Protein AF-A0A955J2M6-F1 (afdb_monomer_lite)

Foldseek 3Di:
DDPPPPPAAEDEDEQLQQDQPQPPDDDDRCSDDSLVVLLVSLVVCVVSVHAYEYDYNNHNDPDDDPVSVVSNCVSCVPHHYHD

Radius of gyration: 15.37 Å; chains: 1; bounding box: 25×28×56 Å

Secondary structure (DSSP, 8-state):
---------EEEE----B------SSS-----SHHHHHHHHHHHHHHTT-EEEE-S-SBSSSS--HHHHHHHHHHHTTS-EE-

pLDDT: mean 81.52, std 16.59, range [44.16, 96.62]

Sequence (83 aa):
MSQNSVSRGIAFAGDLHLSRAIYGGELPNMTGDSEFSLQQIVAHCRSEDLDLLLLGDNFDMRFPDGSLLASFLNAIQDVRVGF

Structure (mmCIF, N/CA/C/O backbone):
data_AF-A0A955J2M6-F1
#
_entry.id   AF-A0A955J2M6-F1
#
loop_
_atom_site.group_PDB
_atom_site.id
_atom_site.type_symbol
_atom_site.label_atom_id
_atom_site.label_alt_id
_atom_site.label_comp_id
_atom_site.label_asym_id
_atom_site.label_entity_id
_atom_site.label_seq_id
_atom_site.pd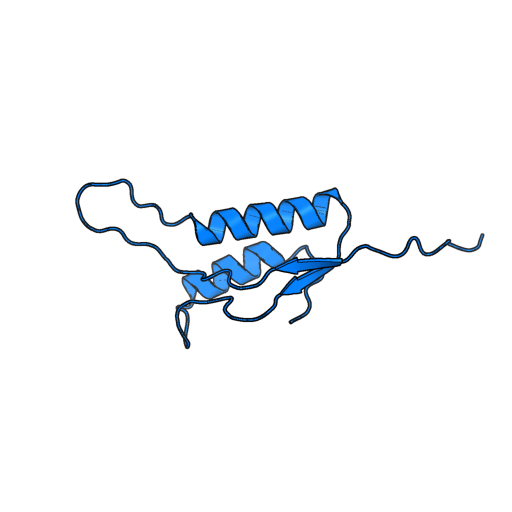bx_PDB_ins_code
_atom_site.Cartn_x
_atom_site.Cartn_y
_atom_site.Cartn_z
_atom_site.occupancy
_atom_site.B_iso_or_equiv
_atom_site.auth_seq_id
_atom_site.auth_comp_id
_atom_site.auth_asym_id
_atom_site.auth_atom_id
_atom_site.pdbx_PDB_model_num
ATOM 1 N N . MET A 1 1 ? -8.028 -7.472 36.419 1.00 44.16 1 MET A N 1
ATOM 2 C CA . MET A 1 1 ? -8.457 -6.397 35.502 1.00 44.16 1 MET A CA 1
ATOM 3 C C . MET A 1 1 ? -8.545 -7.013 34.119 1.00 44.16 1 MET A C 1
ATOM 5 O O . MET A 1 1 ? -7.514 -7.350 33.557 1.00 44.16 1 MET A O 1
ATOM 9 N N . SER A 1 2 ? -9.761 -7.298 33.651 1.00 48.25 2 SER A N 1
ATOM 10 C CA . SER A 1 2 ? -9.996 -7.839 32.309 1.00 48.25 2 SER A CA 1
ATOM 11 C C . SER A 1 2 ? -9.665 -6.742 31.306 1.00 48.25 2 SER A C 1
ATOM 13 O O . SER A 1 2 ? -10.299 -5.689 31.343 1.00 48.25 2 SER A O 1
ATOM 15 N N . GLN A 1 3 ? -8.646 -6.943 30.472 1.00 50.50 3 GLN A N 1
ATOM 16 C CA . GLN A 1 3 ? -8.422 -6.069 29.327 1.00 50.50 3 GLN A CA 1
ATOM 17 C C . GLN A 1 3 ? -9.628 -6.247 28.406 1.00 50.50 3 GLN A C 1
ATOM 19 O O . GLN A 1 3 ? -9.786 -7.290 27.776 1.00 50.50 3 GLN A O 1
ATOM 24 N N . ASN A 1 4 ? -10.520 -5.258 28.390 1.00 50.84 4 ASN A N 1
ATOM 25 C CA . ASN A 1 4 ? -11.525 -5.161 27.346 1.00 50.84 4 ASN A CA 1
ATOM 26 C C . ASN A 1 4 ? -10.759 -5.057 26.028 1.00 50.84 4 ASN A C 1
ATOM 28 O O . ASN A 1 4 ? -10.096 -4.053 25.775 1.00 50.84 4 ASN A O 1
ATOM 32 N N . SER A 1 5 ? -10.805 -6.125 25.233 1.00 56.22 5 SER A N 1
ATOM 33 C CA . SER A 1 5 ? -10.403 -6.091 23.835 1.00 56.22 5 SER A CA 1
ATOM 34 C C . SER A 1 5 ? -11.312 -5.074 23.153 1.00 56.22 5 SER A C 1
ATOM 36 O O . SER A 1 5 ? -12.458 -5.365 22.824 1.00 56.22 5 SER A O 1
ATOM 38 N N . VAL A 1 6 ? -10.830 -3.840 23.016 1.00 59.94 6 VAL A N 1
ATOM 39 C CA . VAL A 1 6 ? -11.375 -2.926 22.018 1.00 59.94 6 VAL A CA 1
ATOM 40 C C . VAL A 1 6 ? -11.101 -3.628 20.695 1.00 59.94 6 VAL A C 1
ATOM 42 O O . VAL A 1 6 ? -9.945 -3.949 20.408 1.00 59.94 6 VAL A O 1
ATOM 45 N N . SER A 1 7 ? -12.149 -4.000 19.957 1.00 60.03 7 SER A N 1
ATOM 46 C CA . SER A 1 7 ? -11.945 -4.654 18.668 1.00 60.03 7 SER A CA 1
ATOM 47 C C . SER A 1 7 ? -11.198 -3.673 17.776 1.00 60.03 7 SER A C 1
ATOM 49 O O . SER A 1 7 ? -11.714 -2.596 17.473 1.00 60.03 7 SER A O 1
ATOM 51 N N . ARG A 1 8 ? -9.975 -4.036 17.407 1.00 79.31 8 ARG A N 1
ATOM 52 C CA . ARG A 1 8 ? -9.150 -3.283 16.471 1.00 79.31 8 ARG A CA 1
ATOM 53 C C . ARG A 1 8 ? -9.913 -3.180 15.147 1.00 79.31 8 ARG A C 1
ATOM 55 O O . ARG A 1 8 ? -10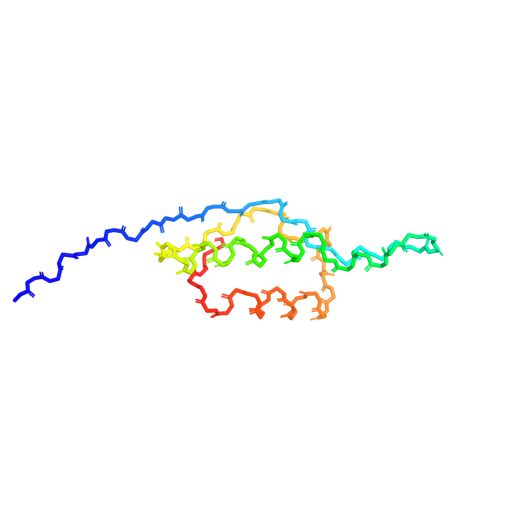.458 -4.183 14.682 1.00 79.31 8 ARG A O 1
ATOM 62 N N . GLY A 1 9 ? -10.040 -1.975 14.599 1.00 91.25 9 GLY A N 1
ATOM 63 C CA . GLY A 1 9 ? -10.705 -1.781 13.311 1.00 91.25 9 GLY A CA 1
ATOM 64 C C . GLY A 1 9 ? -9.861 -2.344 12.164 1.00 91.25 9 GLY A C 1
ATOM 65 O O . GLY A 1 9 ? -8.660 -2.565 12.321 1.00 91.25 9 GLY A O 1
ATOM 66 N N . ILE A 1 10 ? -10.487 -2.575 11.010 1.00 94.88 10 ILE A N 1
ATOM 67 C CA . ILE A 1 10 ? -9.811 -3.076 9.807 1.00 94.88 10 ILE A CA 1
ATOM 68 C C . ILE A 1 10 ? -9.980 -2.045 8.693 1.00 94.88 10 ILE A C 1
ATOM 70 O O . ILE A 1 10 ? -11.105 -1.651 8.380 1.00 94.88 10 ILE A O 1
ATOM 74 N N . ALA A 1 11 ? -8.867 -1.625 8.097 1.00 94.81 11 ALA A N 1
ATOM 75 C CA . ALA A 1 11 ? -8.833 -0.867 6.857 1.00 94.81 11 ALA A CA 1
ATOM 76 C C . ALA A 1 11 ? -8.673 -1.828 5.675 1.00 94.81 11 ALA A C 1
ATOM 78 O O . ALA A 1 11 ? -7.899 -2.783 5.738 1.00 94.81 11 ALA A O 1
ATOM 79 N N . PHE A 1 12 ? -9.385 -1.556 4.587 1.00 95.81 12 PHE A N 1
ATOM 80 C CA . PHE A 1 12 ? -9.310 -2.335 3.355 1.00 95.81 12 PHE A CA 1
ATOM 81 C C . PHE A 1 12 ? -8.715 -1.459 2.262 1.00 95.81 12 PHE A C 1
ATOM 83 O O . PHE A 1 12 ? -9.175 -0.335 2.061 1.00 95.81 12 PHE A O 1
ATOM 90 N N . ALA A 1 13 ? -7.721 -1.979 1.552 1.00 94.31 13 ALA A N 1
ATOM 91 C CA . ALA A 1 13 ? -7.151 -1.317 0.388 1.00 94.31 13 ALA A CA 1
ATOM 92 C C . ALA A 1 13 ? -6.962 -2.335 -0.734 1.00 94.31 13 ALA A C 1
ATOM 94 O O . ALA A 1 13 ? -6.418 -3.407 -0.504 1.00 94.31 13 ALA A O 1
ATOM 95 N N . GLY A 1 14 ? -7.421 -2.006 -1.934 1.00 92.69 14 GLY A N 1
ATOM 96 C CA . GLY A 1 14 ? -7.229 -2.792 -3.151 1.00 92.69 14 GLY A CA 1
ATOM 97 C C . GLY A 1 14 ? -6.906 -1.864 -4.308 1.00 92.69 14 GLY A C 1
ATOM 98 O O . GLY A 1 14 ? -6.978 -0.645 -4.139 1.00 92.69 14 GLY A O 1
ATOM 99 N N . ASP A 1 15 ? -6.538 -2.445 -5.448 1.00 91.81 15 ASP A N 1
ATOM 100 C CA . ASP A 1 15 ? -6.235 -1.701 -6.673 1.00 91.81 15 ASP A CA 1
ATOM 101 C C . ASP A 1 15 ? -5.180 -0.607 -6.422 1.00 91.81 15 ASP A C 1
ATOM 103 O O . ASP A 1 15 ? -5.287 0.525 -6.896 1.00 91.81 15 ASP A O 1
ATOM 107 N N . LEU A 1 16 ? -4.155 -0.924 -5.616 1.00 89.88 16 LEU A N 1
ATOM 108 C CA . LEU A 1 16 ? -3.094 0.039 -5.313 1.00 89.88 16 LEU A CA 1
ATOM 109 C C . LEU A 1 16 ? -2.264 0.372 -6.551 1.00 89.88 16 LEU A C 1
ATOM 111 O O . LEU A 1 16 ? -1.656 1.441 -6.574 1.00 89.88 16 LEU A O 1
ATOM 115 N N . HIS A 1 17 ? -2.216 -0.536 -7.538 1.00 88.88 17 HIS A N 1
ATOM 116 C CA . HIS A 1 17 ? -1.512 -0.345 -8.805 1.00 88.88 17 HIS A CA 1
ATOM 117 C C . HIS A 1 17 ? -0.124 0.275 -8.587 1.00 88.88 17 HIS A C 1
ATOM 119 O O . HIS A 1 17 ? 0.241 1.302 -9.165 1.00 88.88 17 HIS A O 1
ATOM 125 N N . LEU A 1 18 ? 0.650 -0.311 -7.661 1.00 85.44 18 LEU A N 1
ATOM 126 C CA . LEU A 1 18 ? 1.989 0.177 -7.369 1.00 85.44 18 LEU A CA 1
ATOM 127 C C . LEU A 1 18 ? 2.823 0.025 -8.635 1.00 85.44 18 LEU A C 1
ATOM 129 O O . LEU A 1 18 ? 3.085 -1.084 -9.116 1.00 85.44 18 LEU A O 1
ATOM 133 N N . SER A 1 19 ? 3.223 1.167 -9.171 1.00 74.50 19 SER A N 1
ATOM 134 C CA . SER A 1 19 ? 4.088 1.282 -10.323 1.00 74.50 19 SER A CA 1
ATOM 135 C C . SER A 1 19 ? 4.964 2.504 -10.171 1.00 74.50 19 SER A C 1
ATOM 137 O O . SER A 1 19 ? 4.585 3.548 -9.637 1.00 74.50 19 SER A O 1
ATOM 139 N N . ARG A 1 20 ? 6.181 2.367 -10.683 1.00 63.72 20 ARG A N 1
ATOM 140 C CA . ARG A 1 20 ? 7.089 3.488 -10.806 1.00 63.72 20 ARG A CA 1
ATOM 141 C C . ARG A 1 20 ? 6.656 4.299 -12.024 1.00 63.72 20 ARG A C 1
ATOM 143 O O . ARG A 1 20 ? 7.055 3.981 -13.142 1.00 63.72 20 ARG A O 1
ATOM 150 N N . ALA A 1 21 ? 5.825 5.321 -11.837 1.00 54.72 21 ALA A N 1
ATOM 151 C CA . ALA A 1 21 ? 5.440 6.203 -12.934 1.00 54.72 21 ALA A CA 1
ATOM 152 C C . ALA A 1 21 ? 6.653 7.046 -13.385 1.00 54.72 21 ALA A C 1
ATOM 154 O O . ALA A 1 21 ? 6.974 8.098 -12.835 1.00 54.72 21 ALA A O 1
ATOM 155 N N . ILE A 1 22 ? 7.379 6.547 -14.387 1.00 54.44 22 ILE A N 1
ATOM 156 C CA . ILE A 1 22 ? 8.462 7.273 -15.056 1.00 54.44 22 ILE A CA 1
ATOM 157 C C . ILE A 1 22 ? 7.845 7.982 -16.265 1.00 54.44 22 ILE A C 1
ATOM 159 O O . ILE A 1 22 ? 7.858 7.467 -17.382 1.00 54.44 22 ILE A O 1
ATOM 163 N N . TYR A 1 23 ? 7.263 9.161 -16.043 1.00 52.69 23 TYR A N 1
ATOM 164 C CA . TYR A 1 23 ? 6.825 10.027 -17.137 1.00 52.69 23 TYR A CA 1
ATOM 165 C C . TYR A 1 23 ? 8.058 10.652 -17.800 1.00 52.69 23 TYR A C 1
ATOM 167 O O . TYR A 1 23 ? 8.691 11.553 -17.258 1.00 52.69 23 TYR A O 1
ATOM 175 N N . GLY A 1 24 ? 8.443 10.133 -18.966 1.00 45.41 24 GLY A N 1
ATOM 176 C CA . GLY A 1 24 ? 9.573 10.654 -19.727 1.00 45.41 24 GLY A CA 1
ATOM 177 C C . GLY A 1 24 ? 9.272 12.019 -20.352 1.00 45.41 24 GLY A C 1
ATOM 178 O O . GLY A 1 24 ? 8.345 12.142 -21.146 1.00 45.41 24 GLY A O 1
ATOM 179 N N . GLY A 1 25 ? 10.105 13.021 -20.054 1.00 53.41 25 GLY A N 1
ATOM 180 C CA . GLY A 1 25 ? 10.372 14.141 -20.965 1.00 53.41 25 GLY A CA 1
ATOM 181 C C . GLY A 1 25 ? 10.141 15.546 -20.411 1.00 53.41 25 GLY A C 1
ATOM 182 O O . GLY A 1 25 ? 11.087 16.326 -20.379 1.00 53.41 25 GLY A O 1
ATOM 183 N N . GLU A 1 26 ? 8.917 15.896 -20.005 1.00 57.50 26 GLU A N 1
ATOM 184 C CA . GLU A 1 26 ? 8.534 17.322 -19.854 1.00 57.50 26 GLU A CA 1
ATOM 185 C C . GLU A 1 26 ? 7.657 17.660 -18.638 1.00 57.50 26 GLU A C 1
ATOM 187 O O . GLU A 1 26 ? 7.332 18.823 -18.405 1.00 57.50 26 GLU A O 1
ATOM 192 N N . LEU A 1 27 ? 7.293 16.674 -17.824 1.00 53.38 27 LEU A N 1
ATOM 193 C CA . LEU A 1 27 ? 6.519 16.864 -16.596 1.00 53.38 27 LEU A CA 1
ATOM 194 C C . LEU A 1 27 ? 7.289 16.240 -15.426 1.00 53.38 27 LEU A C 1
ATOM 196 O O . LEU A 1 27 ? 8.129 15.369 -15.661 1.00 53.38 27 LEU A O 1
ATOM 200 N N . PRO A 1 28 ? 7.089 16.704 -14.178 1.00 51.78 28 PRO A N 1
ATOM 201 C CA . PRO A 1 28 ? 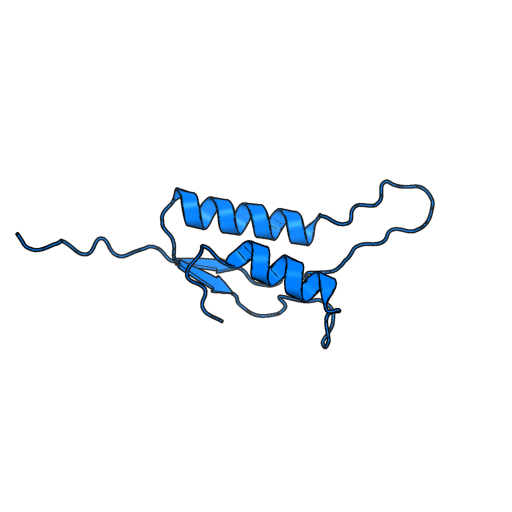7.890 16.235 -13.055 1.00 51.78 28 PRO A CA 1
ATOM 202 C C . PRO A 1 28 ? 7.843 14.707 -12.947 1.00 51.78 28 PRO A C 1
ATOM 204 O O . PRO A 1 28 ? 6.782 14.103 -13.085 1.00 51.78 28 PRO A O 1
ATOM 207 N N . ASN A 1 29 ? 9.004 14.100 -12.674 1.00 50.16 29 ASN A N 1
ATOM 208 C CA . ASN A 1 29 ? 9.147 12.677 -12.365 1.00 50.16 29 ASN A CA 1
ATOM 209 C C . ASN A 1 29 ? 8.309 12.329 -11.123 1.00 50.16 29 ASN A C 1
ATOM 211 O O . ASN A 1 29 ? 8.817 12.321 -10.001 1.00 50.16 29 ASN A O 1
ATOM 215 N N . MET A 1 30 ? 7.023 12.045 -11.301 1.00 51.88 30 MET A N 1
ATOM 216 C CA . MET A 1 30 ? 6.149 11.588 -10.229 1.00 51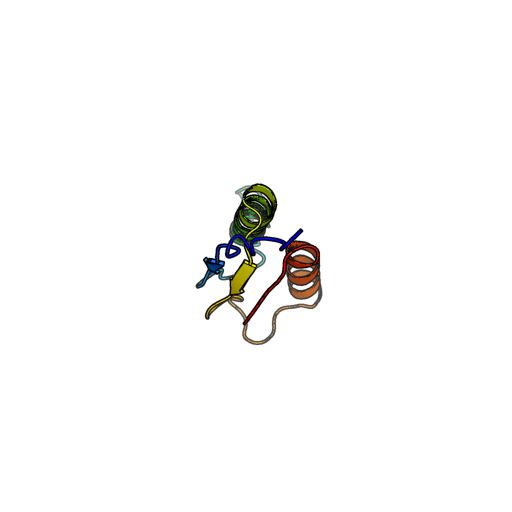.88 30 MET A CA 1
ATOM 217 C C . MET A 1 30 ? 6.360 10.098 -10.016 1.00 51.88 30 MET A C 1
ATOM 219 O O . MET A 1 30 ? 5.548 9.267 -10.386 1.00 51.88 30 MET A O 1
ATOM 223 N N . THR A 1 31 ? 7.454 9.767 -9.340 1.00 52.31 31 THR A N 1
ATOM 224 C CA . THR A 1 31 ? 7.732 8.400 -8.868 1.00 52.31 31 THR A CA 1
ATOM 225 C C . THR A 1 31 ? 6.806 8.011 -7.695 1.00 52.31 31 THR A C 1
ATOM 227 O O . THR A 1 31 ? 7.060 7.035 -7.015 1.00 52.31 31 THR A O 1
ATOM 230 N N . GLY A 1 32 ? 5.764 8.795 -7.389 1.00 55.78 32 GLY A N 1
ATOM 231 C CA . GLY A 1 32 ? 5.097 8.754 -6.089 1.00 55.78 32 GLY A CA 1
ATOM 232 C C . GLY A 1 32 ? 3.636 9.173 -6.100 1.00 55.78 32 GLY A C 1
ATOM 233 O O . GLY A 1 32 ? 3.270 10.014 -5.292 1.00 55.78 32 GLY A O 1
ATOM 234 N N . ASP A 1 33 ? 2.809 8.603 -6.979 1.00 74.50 33 ASP A N 1
ATOM 235 C CA . ASP A 1 33 ? 1.349 8.776 -6.869 1.00 74.50 33 ASP A CA 1
ATOM 236 C C . ASP A 1 33 ? 0.705 7.596 -6.108 1.00 74.50 33 ASP A C 1
ATOM 238 O O . ASP A 1 33 ? 0.120 7.771 -5.036 1.00 74.50 33 ASP A O 1
ATOM 242 N N . SER A 1 34 ? 0.945 6.354 -6.548 1.00 82.69 34 SER A N 1
ATOM 243 C CA . SER A 1 34 ? 0.458 5.152 -5.850 1.00 82.69 34 SER A CA 1
ATOM 244 C C . SER A 1 34 ? 1.282 4.794 -4.606 1.00 82.69 34 SER A C 1
ATOM 246 O O . SER A 1 34 ? 0.713 4.449 -3.570 1.00 82.69 34 SER A O 1
ATOM 248 N N . GLU A 1 35 ? 2.610 4.966 -4.635 1.00 84.12 35 GLU A N 1
ATOM 249 C CA . GLU A 1 35 ? 3.456 4.762 -3.444 1.00 84.12 35 GLU A CA 1
ATOM 250 C C . GLU A 1 35 ? 3.135 5.769 -2.325 1.00 84.12 35 GLU A C 1
ATOM 252 O O . GLU A 1 35 ? 3.088 5.405 -1.149 1.00 84.12 35 GLU A O 1
ATOM 257 N N . PHE A 1 36 ? 2.862 7.031 -2.676 1.00 84.00 36 PHE A N 1
ATOM 258 C CA . PHE A 1 36 ? 2.447 8.041 -1.701 1.00 84.00 36 PHE A CA 1
ATOM 259 C C . PHE A 1 36 ? 1.063 7.722 -1.129 1.00 84.00 36 PHE A C 1
ATOM 261 O O . PHE A 1 36 ? 0.861 7.816 0.082 1.00 84.00 36 PHE A O 1
ATOM 268 N N . SER A 1 37 ? 0.129 7.286 -1.975 1.00 87.75 37 SER A N 1
ATOM 269 C CA . SER A 1 37 ? -1.200 6.851 -1.537 1.00 87.75 37 SER A CA 1
ATOM 270 C C . SER A 1 37 ? -1.117 5.688 -0.542 1.00 87.75 37 SER A C 1
ATOM 272 O O . SER A 1 37 ? -1.751 5.741 0.513 1.00 87.75 37 SER A O 1
ATOM 274 N N . LEU A 1 38 ? -0.256 4.695 -0.797 1.00 91.19 38 LEU A N 1
ATOM 275 C CA . LEU A 1 38 ? 0.030 3.627 0.166 1.00 91.19 38 LEU A CA 1
ATOM 276 C C . LEU A 1 38 ? 0.563 4.183 1.494 1.00 91.19 38 LEU A C 1
ATOM 278 O O . LEU A 1 38 ? 0.107 3.765 2.557 1.00 91.19 38 LEU A O 1
ATOM 282 N N . GLN A 1 39 ? 1.486 5.148 1.462 1.00 91.00 39 GLN A N 1
ATOM 283 C CA . GLN A 1 39 ? 1.989 5.782 2.685 1.00 91.00 39 GLN A CA 1
ATOM 284 C C . GLN A 1 39 ? 0.876 6.475 3.483 1.00 91.00 39 GLN A C 1
ATOM 286 O O . GLN A 1 39 ? 0.884 6.393 4.711 1.00 91.00 39 GLN A O 1
ATOM 291 N N . GLN A 1 40 ? -0.094 7.114 2.819 1.00 91.94 40 GLN A N 1
ATOM 292 C CA . GLN A 1 40 ? -1.241 7.729 3.497 1.00 91.94 40 GLN A CA 1
ATOM 293 C C . GLN A 1 40 ? -2.166 6.682 4.126 1.00 91.94 40 GLN A C 1
ATOM 295 O O . GLN A 1 40 ? -2.588 6.850 5.270 1.00 91.94 40 GLN A O 1
ATOM 300 N N . ILE A 1 41 ? -2.428 5.574 3.427 1.00 94.25 41 ILE A N 1
ATOM 301 C CA . ILE A 1 41 ? -3.216 4.450 3.958 1.00 94.25 41 ILE A CA 1
ATOM 302 C C . ILE A 1 41 ? -2.537 3.869 5.202 1.00 94.25 41 ILE A C 1
ATOM 304 O O . ILE A 1 41 ? -3.172 3.700 6.242 1.00 94.25 41 ILE A O 1
ATOM 308 N N . VAL A 1 42 ? -1.229 3.618 5.127 1.00 95.12 42 VAL A N 1
ATOM 309 C CA . VAL A 1 42 ? -0.427 3.129 6.256 1.00 95.12 42 VAL A CA 1
ATOM 310 C C . VAL A 1 42 ? -0.448 4.126 7.415 1.00 95.12 42 VAL A C 1
ATOM 312 O O . VAL A 1 42 ? -0.625 3.725 8.565 1.00 95.12 42 VAL A O 1
ATOM 315 N N . ALA A 1 43 ? -0.276 5.421 7.142 1.00 95.25 43 ALA A N 1
ATOM 316 C CA . ALA A 1 43 ? -0.314 6.460 8.168 1.00 95.25 43 ALA A CA 1
ATOM 317 C C . ALA A 1 43 ? -1.674 6.506 8.877 1.00 95.25 43 ALA A C 1
ATOM 319 O O . ALA A 1 43 ? -1.710 6.594 10.103 1.00 95.25 43 ALA A O 1
ATOM 320 N N . HIS A 1 44 ? -2.769 6.367 8.128 1.00 95.00 44 HIS A N 1
ATOM 321 C CA . HIS A 1 44 ? -4.115 6.269 8.682 1.00 95.00 44 HIS A CA 1
ATOM 322 C C . HIS A 1 44 ? -4.298 5.013 9.546 1.00 95.00 44 HIS A C 1
ATOM 324 O O . HIS A 1 44 ? -4.805 5.098 10.662 1.00 95.00 44 HIS A O 1
ATOM 330 N N . CYS A 1 45 ? -3.808 3.854 9.091 1.00 95.62 45 CYS A N 1
ATOM 331 C CA . CYS A 1 45 ? -3.856 2.628 9.892 1.00 95.62 45 CYS A CA 1
ATOM 332 C C . CYS A 1 45 ? -3.080 2.778 11.205 1.00 95.62 45 CYS A C 1
ATOM 334 O O . CYS A 1 45 ? -3.511 2.284 12.241 1.00 95.62 45 CYS A O 1
ATOM 336 N N . ARG A 1 46 ? -1.948 3.489 11.187 1.00 94.00 46 ARG A N 1
ATOM 337 C CA . ARG A 1 46 ? -1.178 3.781 12.402 1.00 94.00 46 ARG A CA 1
ATOM 338 C C . ARG A 1 46 ? -1.905 4.756 13.328 1.00 94.00 46 ARG A C 1
ATOM 340 O O . ARG A 1 46 ? -1.880 4.543 14.536 1.00 94.00 46 ARG A O 1
ATOM 347 N N . SER A 1 47 ? -2.521 5.814 12.796 1.00 95.06 47 SER A N 1
ATOM 348 C CA . SER A 1 47 ? -3.179 6.835 13.623 1.00 95.06 47 SER A CA 1
ATOM 349 C C . SER A 1 47 ? -4.423 6.305 14.328 1.00 95.06 47 SER A C 1
ATOM 351 O O . SER A 1 47 ? -4.660 6.652 15.480 1.00 95.06 47 SER A O 1
ATOM 353 N N . GLU A 1 48 ? -5.178 5.437 13.655 1.00 94.06 48 GLU A N 1
ATOM 354 C CA . GLU A 1 48 ? -6.433 4.867 14.159 1.00 94.06 48 GLU A CA 1
ATOM 355 C C . GLU A 1 48 ? -6.263 3.464 14.776 1.00 94.06 48 GLU A C 1
ATOM 357 O O . GLU A 1 48 ? -7.248 2.809 15.108 1.00 94.06 48 GLU A O 1
ATOM 362 N N . ASP A 1 49 ? -5.020 2.988 14.925 1.00 92.88 49 ASP A N 1
ATOM 363 C CA . ASP A 1 49 ? -4.679 1.636 15.392 1.00 92.88 49 ASP A CA 1
ATOM 364 C C . ASP A 1 49 ? -5.453 0.528 14.648 1.00 92.88 49 ASP A C 1
ATOM 366 O O . ASP A 1 49 ? -6.069 -0.341 15.258 1.00 92.88 49 ASP A O 1
ATOM 370 N N . LEU A 1 50 ? -5.431 0.551 13.315 1.00 94.88 50 LEU A N 1
ATOM 371 C CA . LEU A 1 50 ? -6.124 -0.410 12.451 1.00 94.88 50 LEU A CA 1
ATOM 372 C C . LEU A 1 50 ? -5.187 -1.529 11.984 1.00 94.88 50 LEU A C 1
ATOM 374 O O . LEU A 1 50 ? -3.968 -1.354 11.882 1.00 94.88 50 LEU A O 1
ATOM 378 N N . ASP A 1 51 ? -5.775 -2.681 11.674 1.00 95.50 51 ASP A N 1
ATOM 379 C CA . ASP A 1 51 ? -5.147 -3.698 10.828 1.00 95.50 51 ASP A CA 1
ATOM 380 C C . ASP A 1 51 ? -5.430 -3.370 9.354 1.00 95.50 51 ASP A C 1
ATOM 382 O O . ASP A 1 51 ? -6.513 -2.888 9.021 1.00 95.50 51 ASP A O 1
ATOM 386 N N . LEU A 1 52 ? -4.471 -3.626 8.466 1.00 95.69 52 LEU A N 1
ATOM 387 C CA . LEU A 1 52 ? -4.620 -3.390 7.030 1.00 95.69 52 LEU A CA 1
ATOM 388 C C . LEU A 1 52 ? -4.841 -4.720 6.307 1.00 95.69 52 LEU A C 1
ATOM 390 O O . LEU A 1 52 ? -3.991 -5.606 6.362 1.00 95.69 52 LEU A O 1
ATOM 394 N N . LEU A 1 53 ? -5.956 -4.853 5.596 1.00 96.62 53 LEU A N 1
ATOM 395 C CA . LEU A 1 53 ? -6.167 -5.940 4.647 1.00 96.62 53 LEU A CA 1
ATOM 396 C C . LEU A 1 53 ? -5.911 -5.427 3.229 1.00 96.62 53 LEU A C 1
ATOM 398 O O . LEU A 1 53 ? -6.649 -4.571 2.731 1.00 96.62 53 LEU A O 1
ATOM 402 N N . LEU A 1 54 ? -4.864 -5.956 2.596 1.00 94.44 54 LEU A N 1
ATOM 403 C CA . LEU A 1 54 ? -4.549 -5.698 1.198 1.00 94.44 54 LEU A CA 1
ATOM 404 C C . LEU A 1 54 ? -5.314 -6.676 0.313 1.00 94.44 54 LEU A C 1
ATOM 406 O O . LEU A 1 54 ? -5.219 -7.885 0.476 1.00 94.44 54 LEU A O 1
ATOM 410 N N . LEU A 1 55 ? -6.082 -6.132 -0.618 1.00 93.50 55 LEU A N 1
ATOM 411 C CA . LEU A 1 55 ? -6.893 -6.866 -1.578 1.00 93.50 55 LEU A CA 1
ATOM 412 C C . LEU A 1 55 ? -6.122 -7.005 -2.905 1.00 93.50 55 LEU A C 1
ATOM 414 O O . LEU A 1 55 ? -4.898 -6.896 -2.935 1.00 93.50 55 LEU A O 1
ATOM 418 N N . GLY A 1 56 ? -6.817 -7.315 -4.001 1.00 91.06 56 GLY A N 1
ATOM 419 C CA . GLY A 1 56 ? -6.204 -7.540 -5.315 1.00 91.06 56 GLY A CA 1
ATOM 420 C C . GLY A 1 56 ? -5.478 -6.321 -5.900 1.00 91.06 56 GLY A C 1
ATOM 421 O O . GLY A 1 56 ? -5.626 -5.199 -5.422 1.00 91.06 56 GLY A O 1
ATOM 422 N N . ASP A 1 57 ? -4.692 -6.573 -6.950 1.00 91.00 57 ASP A N 1
ATOM 423 C CA . ASP A 1 57 ? -4.058 -5.562 -7.810 1.00 91.00 57 ASP A CA 1
ATOM 424 C C . ASP A 1 57 ? -3.173 -4.541 -7.073 1.00 91.00 57 ASP A C 1
ATOM 426 O O . ASP A 1 57 ? -3.110 -3.353 -7.386 1.00 91.00 57 ASP A O 1
ATOM 430 N N . ASN A 1 58 ? -2.399 -5.036 -6.099 1.00 89.88 58 ASN A N 1
ATOM 431 C CA . ASN A 1 58 ? -1.411 -4.220 -5.388 1.00 89.88 58 ASN A CA 1
ATOM 432 C C . ASN A 1 58 ? -0.264 -3.732 -6.289 1.00 89.88 58 ASN A C 1
ATOM 434 O O . ASN A 1 58 ? 0.343 -2.710 -5.994 1.00 89.88 58 ASN A O 1
ATOM 438 N N . PHE A 1 59 ? 0.045 -4.447 -7.373 1.00 89.75 59 PHE A N 1
ATOM 439 C CA . PHE A 1 59 ? 1.119 -4.119 -8.313 1.00 89.75 59 PHE A CA 1
ATOM 440 C C . PHE A 1 59 ? 0.591 -4.184 -9.746 1.00 89.75 59 PHE A C 1
ATOM 442 O O . PHE A 1 59 ? -0.101 -5.138 -10.094 1.00 89.75 59 PHE A O 1
ATOM 449 N N . ASP A 1 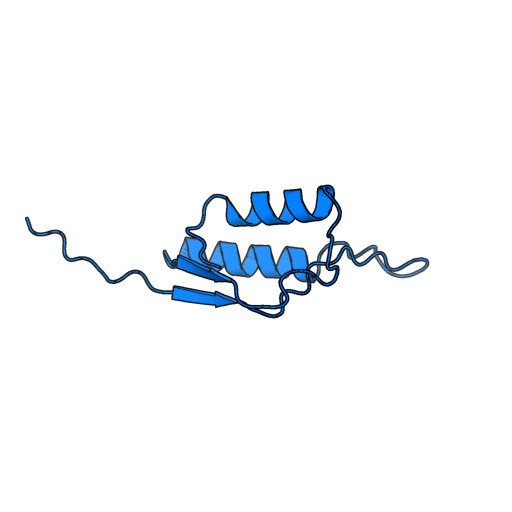60 ? 0.995 -3.239 -10.599 1.00 85.94 60 ASP A N 1
ATOM 450 C CA . ASP A 1 60 ? 0.656 -3.271 -12.035 1.00 85.94 60 ASP A CA 1
ATOM 451 C C . ASP A 1 60 ? 1.354 -4.412 -12.782 1.00 85.94 60 ASP A C 1
ATOM 453 O O . ASP A 1 60 ? 0.876 -4.933 -13.792 1.00 85.94 60 ASP A O 1
ATOM 457 N N . MET A 1 61 ? 2.535 -4.796 -12.298 1.00 83.75 61 MET A N 1
ATOM 458 C CA . MET A 1 61 ? 3.348 -5.838 -12.903 1.00 83.75 61 MET A CA 1
ATOM 459 C C . MET A 1 61 ? 3.184 -7.146 -12.141 1.00 83.75 61 MET A C 1
ATOM 461 O O . MET A 1 61 ? 3.342 -7.196 -10.925 1.00 83.75 61 MET A O 1
ATOM 465 N N . ARG A 1 62 ? 3.009 -8.247 -12.882 1.00 85.06 62 ARG A N 1
ATOM 466 C CA . ARG A 1 62 ? 3.033 -9.611 -12.321 1.00 85.06 62 ARG A CA 1
ATOM 467 C C . ARG A 1 62 ? 4.340 -9.926 -11.579 1.00 85.06 62 ARG A C 1
ATOM 469 O O . ARG A 1 62 ? 4.343 -10.737 -10.659 1.00 85.06 62 ARG A O 1
ATOM 476 N N . PHE A 1 63 ? 5.439 -9.308 -12.009 1.00 88.00 63 PHE A N 1
ATOM 477 C CA . PHE A 1 63 ? 6.762 -9.427 -11.404 1.00 88.00 63 PHE A CA 1
ATOM 478 C C . PHE A 1 63 ? 7.314 -8.016 -11.162 1.00 88.00 63 PHE A C 1
ATOM 480 O O . PHE A 1 63 ? 8.008 -7.489 -12.035 1.00 88.00 63 PHE A O 1
ATOM 487 N N . PRO A 1 64 ? 6.960 -7.366 -10.038 1.00 85.06 64 PRO A N 1
ATOM 488 C CA . PRO A 1 64 ? 7.493 -6.049 -9.719 1.00 85.06 64 PRO A CA 1
ATOM 489 C C . PRO A 1 64 ? 9.011 -6.126 -9.542 1.00 85.06 64 PRO A C 1
ATOM 491 O O . PRO A 1 64 ? 9.551 -7.141 -9.092 1.00 85.06 64 PRO A O 1
ATOM 494 N N . ASP A 1 65 ? 9.711 -5.052 -9.902 1.00 86.00 65 ASP A N 1
ATOM 495 C CA . ASP A 1 65 ? 11.149 -4.986 -9.675 1.00 86.00 65 ASP A CA 1
ATOM 496 C C . ASP A 1 65 ? 11.475 -4.962 -8.171 1.00 86.00 65 ASP A C 1
ATOM 498 O O . ASP A 1 65 ? 10.649 -4.616 -7.321 1.00 86.00 65 ASP A O 1
ATOM 502 N N . GLY A 1 66 ? 12.711 -5.335 -7.833 1.00 88.94 66 GLY A N 1
ATOM 503 C CA . GLY A 1 66 ? 13.130 -5.442 -6.437 1.00 88.94 66 GLY A CA 1
ATOM 504 C C . GLY A 1 66 ? 13.078 -4.119 -5.666 1.00 88.94 66 GLY A C 1
ATOM 505 O O . GLY A 1 66 ? 12.903 -4.144 -4.452 1.00 88.94 66 GLY A O 1
ATOM 506 N N . SER A 1 67 ? 13.199 -2.971 -6.342 1.00 86.56 67 SER A N 1
ATOM 507 C CA . SER A 1 67 ? 13.142 -1.662 -5.683 1.00 86.56 67 SER A CA 1
ATOM 508 C C . SER A 1 67 ? 11.715 -1.284 -5.295 1.00 86.56 67 SER A C 1
ATOM 510 O O . SER A 1 67 ? 11.490 -0.838 -4.171 1.00 86.56 67 SER A O 1
ATOM 512 N N . LEU A 1 68 ? 10.750 -1.553 -6.176 1.00 85.88 68 LEU A N 1
ATOM 513 C CA . LEU A 1 68 ? 9.329 -1.359 -5.919 1.00 85.88 68 LEU A CA 1
ATOM 514 C C . LEU A 1 68 ? 8.835 -2.297 -4.811 1.00 85.88 68 LEU A C 1
ATOM 516 O O . LEU A 1 68 ? 8.158 -1.857 -3.883 1.00 85.88 68 LEU A O 1
ATOM 520 N N . LEU A 1 69 ? 9.236 -3.574 -4.857 1.00 90.25 69 LEU A N 1
ATOM 521 C CA . LEU A 1 69 ? 8.920 -4.535 -3.799 1.00 90.25 69 LEU A CA 1
ATOM 522 C C . LEU A 1 69 ? 9.512 -4.101 -2.449 1.00 90.25 69 LEU A C 1
ATOM 524 O O . LEU A 1 69 ? 8.825 -4.156 -1.432 1.00 90.25 69 LEU A O 1
ATOM 528 N N . ALA A 1 70 ? 10.766 -3.641 -2.427 1.00 91.38 70 ALA A N 1
ATOM 529 C CA . ALA A 1 70 ? 11.391 -3.142 -1.206 1.00 91.38 70 ALA A CA 1
ATOM 530 C C . ALA A 1 70 ? 10.678 -1.895 -0.659 1.00 91.38 70 ALA A C 1
ATOM 532 O O . ALA A 1 70 ? 10.454 -1.811 0.546 1.00 91.38 70 ALA A O 1
ATOM 533 N N . SER A 1 71 ? 10.288 -0.952 -1.525 1.00 88.00 71 SER A N 1
ATOM 534 C CA . SER A 1 71 ? 9.521 0.240 -1.131 1.00 88.00 71 SER A CA 1
ATOM 535 C C . SER A 1 71 ? 8.189 -0.143 -0.483 1.00 88.00 71 SER A C 1
ATOM 537 O O . SER A 1 71 ? 7.888 0.298 0.627 1.00 88.00 71 SER A O 1
ATOM 539 N N . PHE A 1 72 ? 7.443 -1.052 -1.118 1.00 91.56 72 PHE A N 1
ATOM 540 C CA . PHE A 1 72 ? 6.193 -1.592 -0.590 1.00 91.56 72 PHE A CA 1
ATOM 541 C C . PHE A 1 72 ? 6.371 -2.232 0.795 1.00 91.56 72 PHE A C 1
ATOM 543 O O . PHE A 1 72 ? 5.665 -1.871 1.736 1.00 91.56 72 PHE A O 1
ATOM 550 N N . LEU A 1 73 ? 7.339 -3.144 0.940 1.00 93.69 73 LEU A N 1
ATOM 551 C CA . LEU A 1 73 ? 7.598 -3.834 2.208 1.00 93.69 73 LEU A CA 1
ATOM 552 C C . LEU A 1 73 ? 7.990 -2.854 3.319 1.00 93.69 73 LEU A C 1
ATOM 554 O O . LEU A 1 73 ? 7.490 -2.963 4.436 1.00 93.69 73 LEU A O 1
ATOM 558 N N . ASN A 1 74 ? 8.831 -1.866 3.003 1.00 93.00 74 ASN A N 1
ATOM 559 C CA . ASN A 1 74 ? 9.214 -0.817 3.944 1.00 93.00 74 ASN A CA 1
ATOM 560 C C . ASN A 1 74 ? 8.017 0.046 4.361 1.00 93.00 74 ASN A C 1
ATOM 562 O O . ASN A 1 74 ? 7.929 0.448 5.520 1.00 93.00 74 ASN A O 1
ATOM 566 N N . ALA A 1 75 ? 7.089 0.332 3.442 1.00 91.69 75 ALA A N 1
ATOM 567 C CA . ALA A 1 75 ? 5.898 1.112 3.758 1.00 91.69 75 ALA A CA 1
ATOM 568 C C . ALA A 1 75 ? 5.020 0.393 4.792 1.00 91.69 75 ALA A C 1
ATOM 570 O O . ALA A 1 75 ? 4.560 1.024 5.741 1.00 91.69 75 ALA A O 1
ATOM 571 N N . ILE A 1 76 ? 4.835 -0.923 4.656 1.00 94.62 76 ILE A N 1
ATOM 572 C CA . ILE A 1 76 ? 3.912 -1.689 5.503 1.00 94.62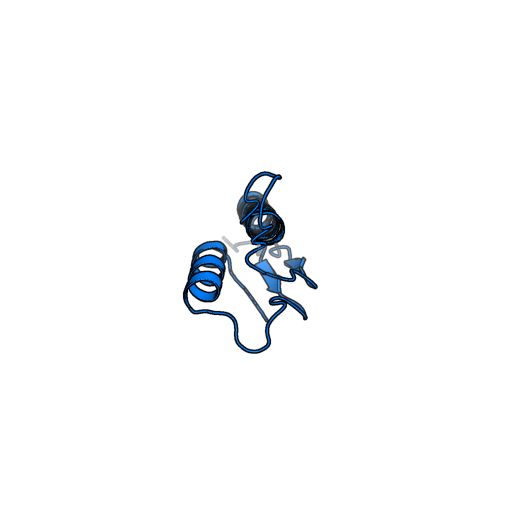 76 ILE A CA 1
ATOM 573 C C . ILE A 1 76 ? 4.537 -2.294 6.771 1.00 94.62 76 ILE A C 1
ATOM 575 O O . ILE A 1 76 ? 3.809 -2.856 7.584 1.00 94.62 76 ILE A O 1
ATOM 579 N N . GLN A 1 77 ? 5.856 -2.187 6.967 1.00 94.31 77 GLN A N 1
ATOM 580 C CA . GLN A 1 77 ? 6.594 -2.950 7.990 1.00 94.31 77 GLN A CA 1
ATOM 581 C C . GLN A 1 77 ? 6.100 -2.764 9.441 1.00 94.31 77 GLN A C 1
ATOM 583 O O . GLN A 1 77 ? 6.233 -3.680 10.249 1.00 94.31 77 GLN A O 1
ATOM 588 N N . ASP A 1 78 ? 5.525 -1.603 9.774 1.00 90.00 78 ASP A N 1
ATOM 589 C CA . ASP A 1 78 ? 5.050 -1.294 11.136 1.00 90.00 78 ASP A CA 1
ATOM 590 C C . ASP A 1 78 ? 3.521 -1.354 11.264 1.00 90.00 78 ASP A C 1
ATOM 592 O O . ASP A 1 78 ? 2.950 -0.799 12.204 1.00 90.00 78 ASP A O 1
ATOM 596 N N . VAL A 1 79 ? 2.840 -1.976 10.301 1.00 93.50 79 VAL A N 1
ATOM 597 C CA . VAL A 1 79 ? 1.393 -2.211 10.332 1.00 93.50 79 VAL A CA 1
ATOM 598 C C . VAL A 1 79 ? 1.144 -3.711 10.232 1.00 93.50 79 VAL A C 1
ATOM 600 O O . VAL A 1 79 ? 1.860 -4.442 9.552 1.00 93.50 79 VAL A O 1
ATOM 603 N N . ARG A 1 80 ? 0.124 -4.201 10.936 1.00 94.31 80 ARG A N 1
ATOM 604 C CA . ARG A 1 80 ? -0.320 -5.589 10.789 1.00 94.31 80 ARG A CA 1
ATOM 605 C C . ARG A 1 80 ? -1.053 -5.715 9.464 1.00 94.31 80 ARG A C 1
ATOM 607 O O . ARG A 1 80 ? -2.101 -5.097 9.291 1.00 94.31 80 ARG A O 1
ATOM 614 N N . VAL A 1 81 ? -0.486 -6.498 8.552 1.00 94.00 81 VAL A N 1
ATOM 615 C CA . VAL A 1 81 ? -1.012 -6.652 7.195 1.00 94.00 81 VAL A CA 1
ATOM 616 C C . VAL A 1 81 ? -1.486 -8.077 6.941 1.00 94.00 81 VAL A C 1
ATOM 618 O O . VAL A 1 81 ? -0.755 -9.034 7.198 1.00 94.00 81 VAL A O 1
ATOM 621 N N . GLY A 1 82 ? -2.708 -8.200 6.425 1.00 92.31 82 GLY A N 1
ATOM 622 C CA . GLY A 1 82 ? -3.226 -9.402 5.772 1.00 92.31 82 GLY A CA 1
ATOM 623 C C . GLY A 1 82 ? -3.268 -9.231 4.250 1.00 92.31 82 GLY A C 1
ATOM 624 O O . GLY A 1 82 ? -3.316 -8.100 3.765 1.00 92.31 82 GLY A O 1
ATOM 625 N N . PHE A 1 83 ? -3.279 -10.350 3.525 1.00 86.88 83 PHE A N 1
ATOM 626 C CA . PHE A 1 83 ? -3.386 -10.439 2.063 1.00 86.88 83 PHE A CA 1
ATOM 627 C C . PHE A 1 83 ? -4.509 -11.404 1.673 1.00 86.88 83 PHE A C 1
ATOM 629 O O . PHE A 1 83 ? -4.775 -12.326 2.485 1.00 86.88 83 PHE A O 1
#